Protein AF-A0A377BZ34-F1 (afdb_monomer)

Foldseek 3Di:
DDPPPDWDKDWDDDPVDIDIDTPDDPPDDDDDDDCVPVVVVVVVVVVVVVDDDDPPDDDPDDDDDPDPPPVVVVD

Nearest PDB structures (foldseek):
  2aob-assembly6_A  TM=3.243E-01  e=5.320E+00  Homo sapiens
  5juo-assembly1_Y  TM=2.282E-01  e=7.029E+00  Saccharomyces cerevisiae

Sequence (75 aa):
MNDASLTKSLSLLTPDGVTTFSSLQPGGESWSVLRARFDPWLVAEAEKEGVECIPGATVDALYEEKRQSLWRYLW

Secondary structure (DSSP, 8-state):
--------EEEEEETTEEEEEE---TT-------HHHHHHHHHHHHHHTTPPP-TT-----PPPP----GGGG--

Solvent-accessible surface area (backbone atoms only — not comparable to full-atom values): 5405 Å² total; per-residue (Å²): 142,78,82,81,74,77,62,49,74,50,74,50,79,53,100,91,47,74,51,74,51,70,60,67,57,96,86,66,90,84,82,92,75,62,57,92,61,46,52,62,51,53,51,53,54,42,41,73,76,70,46,88,81,73,83,96,68,78,88,86,76,85,87,78,82,83,71,80,67,67,73,72,76,76,114

Radius of gyration: 20.08 Å; Cα contacts (8 Å, |Δi|>4): 36; chains: 1; bounding box: 36×50×41 Å

InterPro domains:
  IPR036188 FAD/NAD(P)-binding domain superfamily [G3DSA:3.50.50.60] (35-68)
  IPR039651 Protein FixC-like [PTHR43624] (8-67)

pLDDT: mean 77.5, std 15.91, range [44.66, 97.5]

Mean predicted aligned error: 13.77 Å

Structure (mmCIF, N/CA/C/O backbone):
data_AF-A0A377BZ34-F1
#
_entry.id   AF-A0A377BZ34-F1
#
loop_
_atom_site.group_PDB
_atom_site.id
_atom_site.type_symbol
_atom_site.label_atom_id
_atom_site.label_alt_id
_atom_site.label_comp_id
_atom_site.label_asym_id
_atom_site.label_entity_id
_atom_site.label_seq_id
_atom_site.pdbx_PDB_ins_code
_atom_site.Cartn_x
_atom_site.Cartn_y
_atom_site.Cartn_z
_atom_site.occupancy
_atom_site.B_iso_or_equiv
_atom_site.auth_seq_id
_atom_site.auth_comp_id
_atom_site.auth_asym_id
_atom_site.auth_atom_id
_atom_site.pdbx_PDB_model_num
ATOM 1 N N . MET A 1 1 ? -1.303 28.486 -10.416 1.00 44.66 1 MET A N 1
ATOM 2 C CA . MET A 1 1 ? -2.122 27.438 -11.055 1.00 44.66 1 MET A CA 1
ATOM 3 C C . MET A 1 1 ? -1.171 26.607 -11.884 1.00 44.66 1 MET A C 1
ATOM 5 O O . MET A 1 1 ? -0.607 27.173 -12.800 1.00 44.66 1 MET A O 1
ATOM 9 N N . ASN A 1 2 ? -0.901 25.367 -11.487 1.00 44.75 2 ASN A N 1
ATOM 10 C CA . ASN A 1 2 ? -0.468 24.285 -12.369 1.00 44.75 2 ASN A CA 1
ATOM 11 C C . ASN A 1 2 ? -0.846 23.008 -11.627 1.00 44.75 2 ASN A C 1
ATOM 13 O O . ASN A 1 2 ? -0.217 22.622 -10.645 1.00 44.75 2 ASN A O 1
ATOM 17 N N . ASP A 1 3 ? -2.001 22.499 -12.035 1.00 47.62 3 ASP A N 1
ATOM 18 C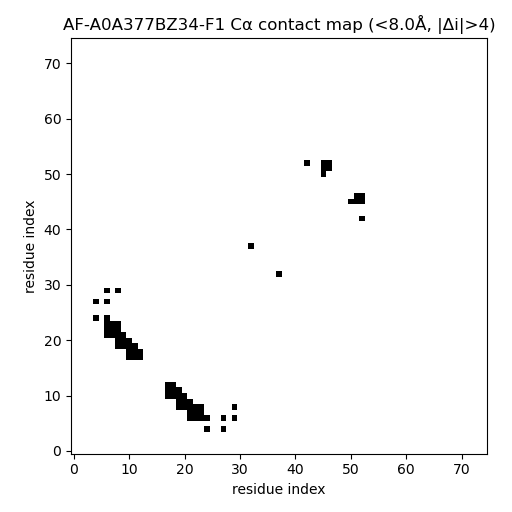 CA . ASP A 1 3 ? -2.545 21.195 -11.706 1.00 47.62 3 ASP A CA 1
ATOM 19 C C . ASP A 1 3 ? -1.436 20.151 -11.882 1.00 47.62 3 ASP A C 1
ATOM 21 O O . ASP A 1 3 ? -0.935 19.950 -12.990 1.00 47.62 3 ASP A O 1
ATOM 25 N N . ALA A 1 4 ? -0.987 19.554 -10.776 1.00 51.84 4 ALA A N 1
ATOM 26 C CA . ALA A 1 4 ? -0.158 18.363 -10.810 1.00 51.84 4 ALA A CA 1
ATOM 27 C C . ALA A 1 4 ? -1.041 17.238 -11.354 1.00 51.84 4 ALA A C 1
ATOM 29 O O . ALA A 1 4 ? -1.635 16.473 -10.595 1.00 51.84 4 ALA A O 1
ATOM 30 N N . SER A 1 5 ? -1.175 17.200 -12.679 1.00 55.78 5 SER A N 1
ATOM 31 C CA . SER A 1 5 ? -2.050 16.283 -13.385 1.00 55.78 5 SER A CA 1
ATOM 32 C C . SER A 1 5 ? -1.619 14.858 -13.053 1.00 55.78 5 SER A C 1
ATOM 34 O O . SER A 1 5 ? -0.595 14.368 -13.540 1.00 55.78 5 SER A O 1
ATOM 36 N N . LEU A 1 6 ? -2.370 14.211 -12.166 1.00 58.47 6 LEU A N 1
ATOM 37 C CA . LEU A 1 6 ? -2.057 12.886 -11.652 1.00 58.47 6 LEU A CA 1
ATOM 38 C C . LEU A 1 6 ? -2.185 11.870 -12.790 1.00 58.47 6 LEU A C 1
ATOM 40 O O . LEU A 1 6 ? -3.269 11.359 -13.068 1.00 58.47 6 LEU A O 1
ATOM 44 N N . THR A 1 7 ? -1.068 11.569 -13.443 1.00 59.19 7 THR A N 1
ATOM 45 C CA . THR A 1 7 ? -0.968 10.445 -14.370 1.00 59.19 7 THR A CA 1
ATOM 46 C C . THR A 1 7 ? -1.108 9.155 -13.569 1.00 59.19 7 THR A C 1
ATOM 48 O O . THR A 1 7 ? -0.314 8.895 -12.666 1.00 59.19 7 THR A O 1
ATOM 51 N N . LYS A 1 8 ? -2.128 8.346 -13.873 1.00 61.19 8 LYS A N 1
ATOM 52 C CA . LYS A 1 8 ? -2.347 7.041 -13.242 1.00 61.19 8 LYS A CA 1
ATOM 53 C C . LYS A 1 8 ? -2.375 5.955 -14.309 1.00 61.19 8 LYS A C 1
ATOM 55 O O . LYS A 1 8 ? -3.220 5.972 -15.202 1.00 61.19 8 LYS A O 1
ATOM 60 N N . SER A 1 9 ? -1.464 4.996 -14.196 1.00 70.19 9 SER A N 1
ATOM 61 C CA . SER A 1 9 ? -1.471 3.764 -14.979 1.00 70.19 9 SER A CA 1
ATOM 62 C C . SER A 1 9 ? -1.744 2.578 -14.052 1.00 70.19 9 SER A C 1
ATOM 64 O O . SER A 1 9 ? -1.150 2.440 -12.984 1.00 70.19 9 SER A O 1
ATOM 66 N N . LEU A 1 10 ? -2.689 1.726 -14.443 1.00 71.56 10 LEU A N 1
ATOM 67 C CA . LEU A 1 10 ? -3.050 0.501 -13.742 1.00 71.56 10 LEU A CA 1
ATOM 68 C C . LEU A 1 10 ? -2.867 -0.664 -14.707 1.00 71.56 10 LEU A C 1
ATOM 70 O O . LEU A 1 10 ? -3.564 -0.753 -15.714 1.00 71.56 10 LEU A O 1
ATOM 74 N N . SER A 1 11 ? -1.934 -1.557 -14.393 1.00 76.62 11 SER A N 1
ATOM 75 C CA . SER A 1 11 ? -1.744 -2.798 -15.144 1.00 76.62 11 SER A CA 1
ATOM 76 C C . SER A 1 11 ? -2.230 -3.978 -14.317 1.00 76.62 11 SER A C 1
ATOM 78 O O . SER A 1 11 ? -1.780 -4.173 -13.188 1.00 76.62 11 SER A O 1
ATOM 80 N N . LEU A 1 12 ? -3.146 -4.755 -14.888 1.00 79.81 12 LEU A N 1
ATOM 81 C CA . LEU A 1 12 ? -3.620 -6.023 -14.354 1.00 79.81 12 LEU A CA 1
ATOM 82 C C . LEU A 1 12 ? -2.947 -7.152 -15.132 1.00 79.81 12 LEU A C 1
ATOM 84 O O . LEU A 1 12 ? -3.075 -7.246 -16.354 1.00 79.81 12 LEU A O 1
ATOM 88 N N . LEU A 1 13 ? -2.214 -7.989 -14.403 1.00 81.94 13 LEU A N 1
ATOM 89 C CA . LEU A 1 13 ? -1.564 -9.191 -14.910 1.00 81.94 13 LEU A CA 1
ATOM 90 C C . LEU A 1 13 ? -2.394 -10.411 -14.513 1.00 81.94 13 LEU A C 1
ATOM 92 O O . LEU A 1 13 ? -2.700 -10.606 -13.338 1.00 81.94 13 LEU A O 1
ATOM 96 N N . THR A 1 14 ? -2.722 -11.233 -15.501 1.00 80.62 14 THR A N 1
ATOM 97 C CA . THR A 1 14 ? -3.336 -12.557 -15.349 1.00 80.62 14 THR A CA 1
ATOM 98 C C . THR A 1 14 ? -2.428 -13.599 -16.013 1.00 80.62 14 THR A C 1
ATOM 100 O O . THR A 1 14 ? -1.579 -13.213 -16.820 1.00 80.62 14 THR A O 1
ATOM 103 N N . PRO A 1 15 ? -2.569 -14.905 -15.716 1.00 84.12 15 PRO A N 1
ATOM 104 C CA . PRO A 1 15 ? -1.781 -15.945 -16.386 1.00 84.12 15 PRO A CA 1
ATOM 105 C C . PRO A 1 15 ? -1.878 -15.902 -17.918 1.00 84.12 15 PRO A C 1
ATOM 107 O O . PRO A 1 15 ? -0.895 -16.181 -18.598 1.00 84.12 15 PRO A O 1
ATOM 110 N N . ASP A 1 16 ? -3.034 -15.489 -18.445 1.00 85.00 16 ASP A N 1
ATOM 111 C CA . ASP A 1 16 ? -3.341 -15.523 -19.878 1.00 85.00 16 ASP A CA 1
ATOM 112 C C . ASP A 1 16 ? -3.148 -14.169 -20.582 1.00 85.00 16 ASP A C 1
ATOM 114 O O . ASP A 1 16 ? -3.363 -14.057 -21.790 1.00 85.00 16 ASP A O 1
ATOM 118 N N . GLY A 1 17 ? -2.737 -13.120 -19.862 1.00 68.75 17 GLY A N 1
ATOM 119 C CA . GLY A 1 17 ? -2.500 -11.823 -20.486 1.00 68.75 17 GLY A CA 1
ATOM 120 C C . GLY A 1 17 ? -2.348 -10.642 -19.538 1.00 68.75 17 GLY A C 1
ATOM 121 O O . GLY A 1 17 ? -2.487 -10.742 -18.316 1.00 68.75 17 GLY A O 1
ATOM 122 N N . VAL A 1 18 ? -2.076 -9.486 -20.143 1.00 83.00 18 VAL A N 1
ATOM 123 C CA . VAL A 1 18 ? -1.899 -8.202 -19.458 1.00 83.00 18 VAL A CA 1
ATOM 124 C C . VAL A 1 18 ? -2.880 -7.192 -20.025 1.00 83.00 18 VAL A C 1
ATOM 126 O O . VAL A 1 18 ? -2.940 -6.996 -21.236 1.00 83.00 18 VAL A O 1
ATOM 129 N N . THR A 1 19 ? -3.626 -6.529 -19.145 1.00 74.31 19 THR A N 1
ATOM 130 C CA . THR A 1 19 ? -4.456 -5.375 -19.503 1.00 74.31 19 THR A CA 1
ATOM 131 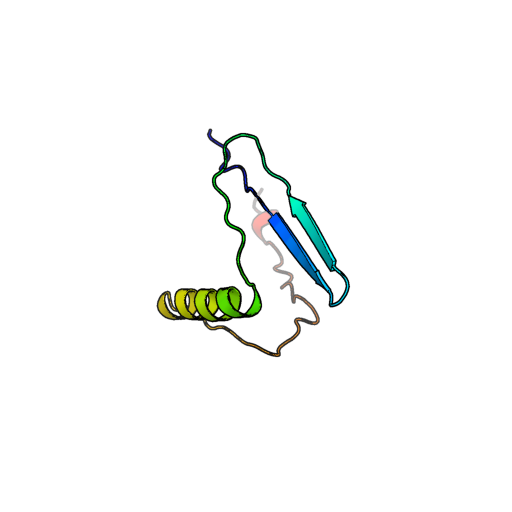C C . THR A 1 19 ? -3.930 -4.146 -18.782 1.00 74.31 19 THR A C 1
ATOM 133 O O . THR A 1 19 ? -3.881 -4.116 -17.552 1.00 74.31 19 THR A O 1
ATOM 136 N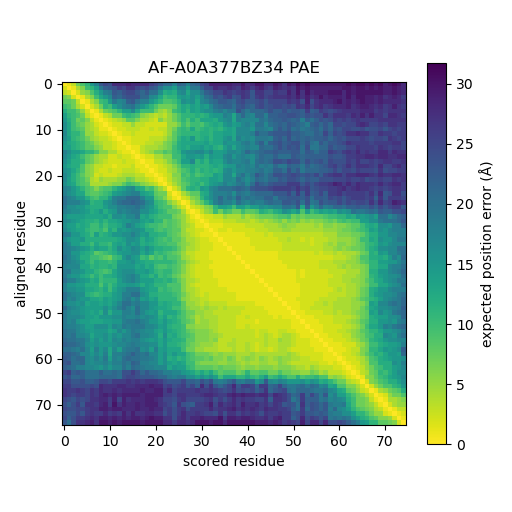 N . THR A 1 20 ? -3.557 -3.120 -19.542 1.00 74.38 20 THR A N 1
ATOM 137 C CA . THR A 1 20 ? -3.091 -1.842 -19.000 1.00 74.38 20 THR A CA 1
ATOM 138 C C . THR A 1 20 ? -4.109 -0.755 -19.304 1.00 74.38 20 THR A C 1
ATOM 140 O O . THR A 1 20 ? -4.399 -0.465 -20.461 1.00 74.38 20 THR A O 1
ATOM 143 N N . PHE A 1 21 ? -4.632 -0.132 -18.253 1.00 69.75 21 PHE A N 1
ATOM 144 C CA . PHE A 1 21 ? -5.389 1.110 -18.328 1.00 69.75 21 PHE A CA 1
ATOM 145 C C . PHE A 1 21 ? -4.461 2.278 -17.990 1.00 69.75 21 PHE A C 1
ATOM 147 O O . PHE A 1 21 ? -3.701 2.209 -17.024 1.00 69.75 21 PHE A O 1
ATOM 154 N N . SER A 1 22 ? -4.515 3.358 -18.766 1.00 67.44 22 SER A N 1
ATOM 155 C CA . SER A 1 22 ? -3.694 4.545 -18.528 1.00 67.44 22 SER A CA 1
ATOM 156 C C . SER A 1 22 ? -4.511 5.816 -18.706 1.00 67.44 22 SER A C 1
ATOM 158 O O . SER A 1 22 ? -5.131 6.013 -19.747 1.00 67.44 22 SER A O 1
ATOM 160 N N . SER A 1 23 ? -4.493 6.684 -17.693 1.00 66.31 23 SER A N 1
ATOM 161 C CA . SER A 1 23 ? -5.118 8.009 -17.720 1.00 66.31 23 SER A CA 1
ATOM 162 C C . SER A 1 23 ? -4.124 9.117 -18.096 1.00 66.31 23 SER A C 1
ATOM 164 O O . SER A 1 23 ? -4.280 10.250 -17.639 1.00 66.31 23 SER A O 1
ATOM 166 N N . LEU A 1 24 ? -3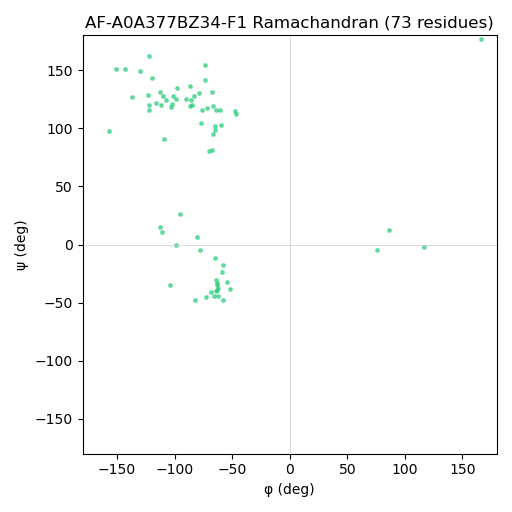.063 8.783 -18.846 1.00 61.53 24 LEU A N 1
ATOM 167 C CA . LEU A 1 24 ? -2.012 9.717 -19.263 1.00 61.53 24 LEU A CA 1
ATOM 168 C C . LEU A 1 24 ? -2.616 11.006 -19.834 1.00 61.53 24 LEU A C 1
ATOM 170 O O . LEU A 1 24 ? -3.243 10.998 -20.892 1.00 61.53 24 LEU A O 1
ATOM 174 N N . GLN A 1 25 ? -2.377 12.119 -19.142 1.00 55.94 25 GLN A N 1
ATOM 175 C CA . GLN A 1 25 ? -2.388 13.429 -19.781 1.00 55.94 25 GLN A CA 1
ATOM 176 C C . GLN A 1 25 ? -1.106 13.529 -20.626 1.00 55.94 25 GLN A C 1
ATOM 178 O O . GLN A 1 25 ? -0.063 13.010 -20.208 1.00 55.94 25 GLN A O 1
ATOM 183 N N . PRO A 1 26 ? -1.143 14.139 -21.821 1.00 52.22 26 PRO A N 1
ATOM 184 C CA . PRO A 1 26 ? 0.034 14.224 -22.677 1.00 52.22 26 PRO A CA 1
ATOM 185 C C . PRO A 1 26 ? 1.161 14.987 -21.959 1.00 52.22 26 PRO A C 1
ATOM 187 O O . PRO A 1 26 ? 1.019 16.171 -21.669 1.00 52.22 26 PRO A O 1
ATOM 190 N N . GLY A 1 27 ? 2.276 14.301 -21.671 1.00 56.84 27 GLY A N 1
ATOM 191 C CA . GLY A 1 27 ? 3.508 14.908 -21.141 1.00 56.84 27 GLY A CA 1
ATOM 192 C C . GLY A 1 27 ? 3.954 14.478 -19.737 1.00 56.84 27 GLY A C 1
ATOM 193 O O . GLY A 1 27 ? 5.008 14.926 -19.299 1.00 56.84 27 GLY A O 1
ATOM 194 N N . GLY A 1 28 ? 3.211 13.618 -19.033 1.00 60.47 28 GLY A N 1
ATOM 195 C CA . GLY A 1 28 ? 3.655 13.064 -17.746 1.00 60.47 28 GLY A CA 1
ATOM 196 C C . GLY A 1 28 ? 4.585 11.856 -17.909 1.00 60.47 28 GLY A C 1
ATOM 197 O O . GLY A 1 28 ? 4.226 10.894 -18.590 1.00 60.47 28 GLY A O 1
ATOM 198 N N . GLU A 1 29 ? 5.757 11.869 -17.265 1.00 68.31 29 GLU A N 1
ATOM 199 C CA . GLU A 1 29 ? 6.597 10.669 -17.160 1.00 68.31 29 GLU A CA 1
ATOM 200 C C . GLU A 1 29 ? 5.905 9.625 -16.272 1.00 68.31 29 GLU A C 1
ATOM 202 O O . GLU A 1 29 ? 5.405 9.929 -15.188 1.00 68.31 29 GLU A O 1
ATOM 207 N N . SER A 1 30 ? 5.841 8.382 -16.747 1.00 72.06 30 SER A N 1
ATOM 208 C CA . SER A 1 30 ? 5.284 7.261 -15.989 1.00 72.06 30 SER A CA 1
ATOM 209 C C . SER A 1 30 ? 6.081 5.992 -16.255 1.00 72.06 30 SER A C 1
ATOM 211 O O . SER A 1 30 ? 6.652 5.815 -17.334 1.00 72.06 30 SER A O 1
ATOM 213 N N . TRP A 1 31 ? 6.112 5.099 -15.267 1.00 77.19 31 TRP A N 1
ATOM 214 C CA . TRP A 1 31 ? 6.871 3.854 -15.328 1.00 77.19 31 TRP A CA 1
ATOM 215 C C . TRP A 1 31 ? 5.954 2.646 -15.191 1.00 77.19 31 TRP A C 1
ATOM 217 O O . TRP A 1 31 ? 4.991 2.650 -14.425 1.00 77.19 31 TRP A O 1
ATOM 227 N N . SER A 1 32 ? 6.285 1.585 -15.923 1.00 79.38 32 SER A N 1
ATOM 228 C CA . SER A 1 32 ? 5.704 0.262 -15.698 1.00 79.38 32 SER A CA 1
ATOM 229 C C . SER A 1 32 ? 6.515 -0.455 -14.622 1.00 79.38 32 SER A C 1
ATOM 231 O O . SER A 1 32 ? 7.729 -0.596 -14.762 1.00 79.38 32 SER A O 1
ATOM 233 N N . VAL A 1 33 ? 5.858 -0.910 -13.552 1.00 82.00 33 VAL A N 1
ATOM 234 C CA . VAL A 1 33 ? 6.513 -1.578 -12.416 1.00 82.00 33 VAL A CA 1
ATOM 235 C C . VAL A 1 33 ? 5.819 -2.887 -12.052 1.00 82.00 33 VAL A C 1
ATOM 237 O O . VAL A 1 33 ? 4.602 -3.029 -12.178 1.00 82.00 33 VAL A O 1
ATOM 240 N N . LEU A 1 34 ? 6.593 -3.848 -11.544 1.00 86.56 34 LEU A N 1
ATOM 241 C CA . LEU A 1 34 ? 6.049 -5.060 -10.936 1.00 86.56 34 LEU A CA 1
ATOM 242 C C . LEU A 1 34 ? 5.542 -4.729 -9.532 1.00 86.56 34 LEU A C 1
ATOM 244 O O . LEU A 1 34 ? 6.337 -4.607 -8.601 1.00 86.56 34 LEU A O 1
ATOM 248 N N . ARG A 1 35 ? 4.219 -4.625 -9.371 1.00 87.38 35 ARG A N 1
ATOM 249 C CA . ARG A 1 35 ? 3.553 -4.297 -8.094 1.00 87.38 35 ARG A CA 1
ATOM 250 C C . ARG A 1 35 ? 3.994 -5.195 -6.936 1.00 87.38 35 ARG A C 1
ATOM 252 O O . ARG A 1 35 ? 4.277 -4.697 -5.858 1.00 87.38 35 ARG A O 1
ATOM 259 N N . ALA A 1 36 ? 4.198 -6.487 -7.202 1.00 86.62 36 ALA A N 1
ATOM 260 C CA . ALA A 1 36 ? 4.693 -7.450 -6.213 1.00 86.62 36 ALA A CA 1
ATOM 261 C C . ALA A 1 36 ? 6.070 -7.087 -5.611 1.00 86.62 36 ALA A C 1
ATOM 263 O O . ALA A 1 36 ? 6.399 -7.546 -4.523 1.00 86.62 36 ALA A O 1
ATOM 264 N N . ARG A 1 37 ? 6.883 -6.286 -6.313 1.00 89.56 37 ARG A N 1
ATOM 265 C CA . ARG A 1 37 ? 8.182 -5.785 -5.828 1.00 89.56 37 ARG A CA 1
ATOM 266 C C . ARG A 1 37 ? 8.112 -4.322 -5.401 1.00 89.56 37 ARG A C 1
ATOM 268 O O . ARG A 1 37 ? 8.803 -3.931 -4.469 1.00 89.56 37 ARG A O 1
ATOM 275 N N . PHE A 1 38 ? 7.301 -3.531 -6.097 1.00 91.25 38 PHE A N 1
ATOM 276 C CA . PHE A 1 38 ? 7.164 -2.101 -5.859 1.00 91.25 38 PHE A CA 1
ATOM 277 C C . PHE A 1 38 ? 6.397 -1.792 -4.571 1.00 91.25 38 PHE A C 1
ATOM 279 O O . PHE A 1 38 ? 6.863 -0.970 -3.792 1.00 91.25 38 PHE A O 1
ATOM 286 N N . ASP A 1 39 ? 5.274 -2.468 -4.313 1.00 91.31 39 ASP A N 1
ATOM 287 C CA . ASP A 1 39 ? 4.422 -2.159 -3.159 1.00 91.31 39 ASP A CA 1
ATOM 288 C C . ASP A 1 39 ? 5.155 -2.376 -1.822 1.00 91.31 39 ASP A C 1
ATOM 290 O O . ASP A 1 39 ? 5.115 -1.468 -0.992 1.00 91.31 39 ASP A O 1
ATOM 294 N N . PRO A 1 40 ? 5.906 -3.483 -1.606 1.00 94.12 40 PRO A N 1
ATOM 295 C CA . PRO A 1 40 ? 6.701 -3.640 -0.386 1.00 94.12 40 PRO A CA 1
ATOM 296 C C . PRO A 1 40 ? 7.795 -2.578 -0.226 1.00 94.12 40 PRO A C 1
ATOM 298 O O . PRO A 1 40 ? 8.050 -2.123 0.884 1.00 94.12 40 PRO A O 1
ATOM 301 N N . TRP A 1 41 ? 8.439 -2.166 -1.325 1.00 95.00 41 TRP A N 1
ATOM 302 C CA . TRP A 1 41 ? 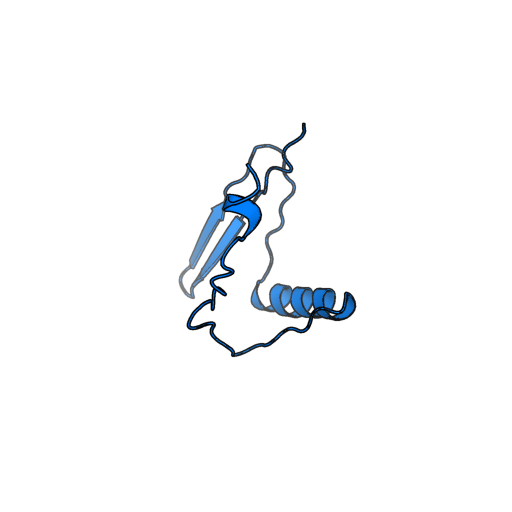9.437 -1.095 -1.281 1.00 95.00 41 TRP A CA 1
ATOM 303 C C . TRP A 1 41 ? 8.799 0.246 -0.904 1.00 95.00 41 TRP A C 1
ATOM 305 O O . TRP A 1 41 ? 9.326 0.951 -0.050 1.00 95.00 41 TRP A O 1
ATOM 315 N N . LEU A 1 42 ? 7.643 0.574 -1.488 1.00 94.75 42 LEU A N 1
ATOM 316 C CA . LEU A 1 42 ? 6.938 1.824 -1.215 1.00 94.75 42 LEU A CA 1
ATOM 317 C C . LEU A 1 42 ? 6.467 1.906 0.244 1.00 94.75 42 LEU A C 1
ATOM 319 O O . LEU A 1 42 ? 6.582 2.961 0.862 1.00 94.75 42 LEU A O 1
ATOM 323 N N . VAL A 1 43 ? 5.975 0.793 0.798 1.00 95.56 43 VAL A N 1
ATOM 324 C CA . VAL A 1 43 ? 5.642 0.677 2.226 1.00 95.56 43 VAL A CA 1
ATOM 325 C C . VAL A 1 43 ? 6.871 0.964 3.090 1.00 95.56 43 VAL A C 1
ATOM 327 O O . VAL A 1 43 ? 6.796 1.801 3.983 1.00 95.56 43 VAL A O 1
ATOM 330 N N . ALA A 1 44 ? 8.017 0.355 2.772 1.00 96.06 44 ALA A N 1
ATOM 331 C CA . ALA A 1 44 ? 9.256 0.582 3.514 1.00 96.06 44 ALA A CA 1
ATOM 332 C C . ALA A 1 44 ? 9.754 2.038 3.434 1.00 96.06 44 ALA A C 1
ATOM 334 O O . ALA A 1 44 ? 10.340 2.530 4.394 1.00 96.06 44 ALA A O 1
ATOM 335 N N . GLU A 1 45 ? 9.540 2.749 2.320 1.00 97.50 45 GLU A N 1
ATOM 336 C CA . GLU A 1 45 ? 9.834 4.189 2.252 1.00 97.50 45 GLU A CA 1
ATOM 337 C C . GLU A 1 45 ? 8.882 5.010 3.134 1.00 97.50 45 GLU A C 1
ATOM 339 O O . GLU A 1 45 ? 9.335 5.900 3.846 1.00 97.50 45 GLU A O 1
ATOM 344 N N . ALA A 1 46 ? 7.585 4.688 3.160 1.00 94.81 46 ALA A N 1
ATOM 345 C CA . ALA A 1 46 ? 6.628 5.374 4.031 1.00 94.81 46 ALA A CA 1
ATOM 346 C C . ALA A 1 46 ? 6.950 5.170 5.523 1.00 94.81 46 ALA A C 1
ATOM 348 O O . ALA A 1 46 ? 6.864 6.110 6.314 1.00 94.81 46 ALA A O 1
ATOM 349 N N . GLU A 1 47 ? 7.376 3.966 5.905 1.00 97.25 47 GLU A N 1
ATOM 350 C CA . GLU A 1 47 ? 7.791 3.658 7.278 1.00 97.25 47 GLU A CA 1
ATOM 351 C C . GLU A 1 47 ? 9.018 4.467 7.719 1.00 97.25 47 GLU A C 1
ATOM 353 O O . GLU A 1 47 ? 9.085 4.904 8.869 1.00 97.25 47 GLU A O 1
ATOM 358 N N . LYS A 1 48 ? 9.963 4.751 6.812 1.00 97.50 48 LYS A N 1
ATOM 359 C CA . LYS A 1 48 ? 11.104 5.640 7.106 1.00 97.50 48 LYS A CA 1
ATOM 360 C C . LYS A 1 48 ? 10.673 7.076 7.401 1.00 97.50 48 LYS A C 1
ATOM 362 O O . LYS A 1 48 ? 11.318 7.740 8.207 1.00 97.50 48 LYS A O 1
ATOM 367 N N . GLU A 1 49 ? 9.578 7.526 6.796 1.00 97.25 49 GLU A N 1
ATOM 368 C CA . GLU A 1 49 ? 8.964 8.835 7.052 1.00 97.25 49 GLU A CA 1
ATOM 369 C C . GLU A 1 49 ? 8.082 8.841 8.320 1.00 97.25 49 GLU A C 1
ATOM 371 O O . GLU A 1 49 ? 7.414 9.830 8.621 1.00 97.25 49 GLU A O 1
ATOM 376 N N . GLY A 1 50 ? 8.079 7.745 9.089 1.00 96.62 50 GLY A N 1
ATOM 377 C CA . GLY A 1 50 ? 7.361 7.626 10.358 1.00 96.62 50 GLY A CA 1
ATOM 378 C C . GLY A 1 50 ? 5.902 7.188 10.226 1.00 96.62 50 GLY A C 1
ATOM 379 O O . GLY A 1 50 ? 5.154 7.281 11.199 1.00 96.62 50 GLY A O 1
ATOM 380 N N . VAL A 1 51 ? 5.481 6.717 9.049 1.00 96.94 51 VAL A N 1
ATOM 381 C CA . VAL A 1 51 ? 4.143 6.145 8.849 1.00 96.94 51 VAL A CA 1
ATOM 382 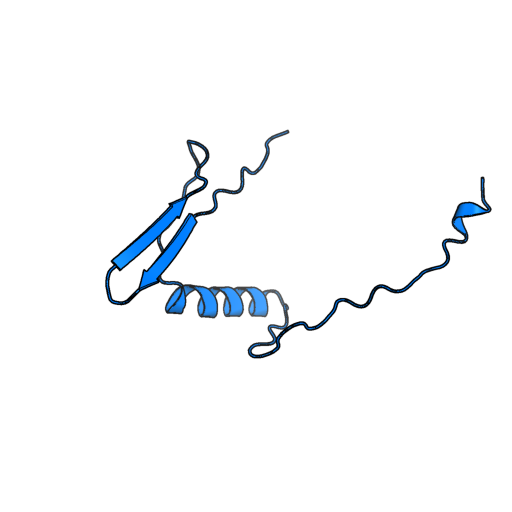C C . VAL A 1 51 ? 4.106 4.713 9.378 1.00 96.94 51 VAL A C 1
ATOM 384 O O . VAL A 1 51 ? 4.934 3.889 9.008 1.00 96.94 51 VAL A O 1
ATOM 387 N N . GLU A 1 52 ? 3.105 4.376 10.188 1.00 95.75 52 GLU A N 1
ATOM 388 C CA . GLU A 1 52 ? 2.842 2.985 10.564 1.00 95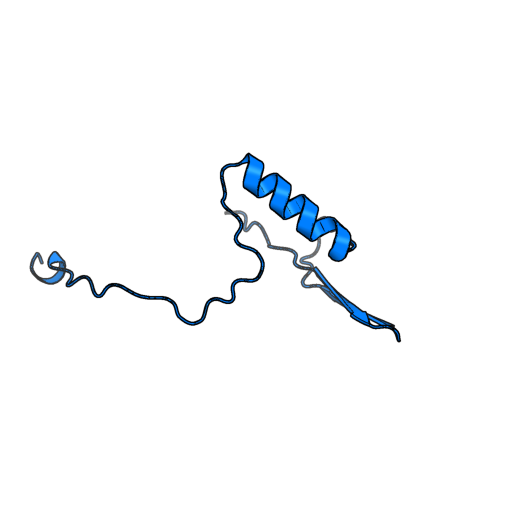.75 52 GLU A CA 1
ATOM 389 C C . GLU A 1 52 ? 1.984 2.301 9.492 1.00 95.75 52 GLU A C 1
ATOM 391 O O . GLU A 1 52 ? 0.858 2.721 9.213 1.00 95.75 52 GLU A O 1
ATOM 396 N N . CYS A 1 53 ? 2.508 1.232 8.892 1.00 92.44 53 CYS A N 1
ATOM 397 C CA . CYS A 1 53 ? 1.770 0.419 7.934 1.00 92.44 53 CYS A CA 1
ATOM 398 C C . CYS A 1 53 ? 1.196 -0.833 8.611 1.00 92.44 53 CYS A C 1
ATOM 400 O O . CYS A 1 53 ? 1.927 -1.626 9.197 1.00 92.44 53 CYS A O 1
ATOM 402 N N . ILE A 1 54 ? -0.121 -1.041 8.489 1.00 94.94 54 ILE A N 1
ATOM 403 C CA . ILE A 1 54 ? -0.831 -2.186 9.083 1.00 94.94 54 ILE A CA 1
ATOM 404 C C . ILE A 1 54 ? -1.277 -3.146 7.965 1.00 94.94 54 ILE A C 1
ATOM 406 O O . ILE A 1 54 ? -2.365 -2.980 7.404 1.00 94.94 54 ILE A O 1
ATOM 410 N N . PRO A 1 55 ? -0.455 -4.146 7.591 1.00 90.50 55 PRO A N 1
ATOM 411 C CA . PRO A 1 55 ? -0.828 -5.121 6.572 1.00 90.50 55 PRO A CA 1
ATOM 412 C C . PRO A 1 55 ? -1.866 -6.121 7.101 1.00 90.50 55 PRO A C 1
ATOM 414 O O . PRO A 1 55 ? -1.942 -6.406 8.293 1.00 90.50 55 PRO A O 1
ATOM 417 N N . GLY A 1 56 ? -2.665 -6.693 6.198 1.00 91.50 56 GLY A N 1
ATOM 418 C CA . GLY A 1 56 ? -3.648 -7.734 6.535 1.00 91.50 56 GLY A CA 1
ATOM 419 C C . GLY A 1 56 ? -4.915 -7.235 7.242 1.00 91.50 56 GLY A C 1
ATOM 420 O O . GLY A 1 56 ? -5.840 -8.020 7.439 1.00 91.50 56 GLY A O 1
ATOM 421 N N . ALA A 1 57 ? -4.999 -5.946 7.577 1.00 93.56 57 ALA A N 1
ATOM 422 C CA . ALA A 1 57 ? -6.217 -5.322 8.076 1.00 93.56 57 ALA A CA 1
ATOM 423 C C . ALA A 1 57 ? -7.100 -4.838 6.914 1.00 93.56 57 ALA A C 1
ATOM 425 O O . ALA A 1 57 ? -6.620 -4.232 5.958 1.00 93.56 57 ALA A O 1
ATOM 426 N N . THR A 1 58 ? -8.406 -5.085 7.013 1.00 94.69 58 THR A N 1
ATOM 427 C CA . THR A 1 58 ? -9.416 -4.510 6.113 1.00 94.69 58 THR A CA 1
ATOM 428 C C . THR A 1 58 ? -10.242 -3.503 6.902 1.00 94.69 58 THR A C 1
ATOM 430 O O . THR A 1 58 ? -10.735 -3.824 7.981 1.00 94.69 58 THR A O 1
ATOM 433 N N . VAL A 1 59 ? -10.372 -2.280 6.386 1.00 92.25 59 VAL A N 1
ATOM 434 C CA . VAL A 1 59 ? -11.183 -1.232 7.020 1.00 92.25 59 VAL A CA 1
ATOM 435 C C . VAL A 1 59 ? -12.659 -1.530 6.763 1.00 92.25 59 VAL A C 1
ATOM 437 O O . VAL A 1 59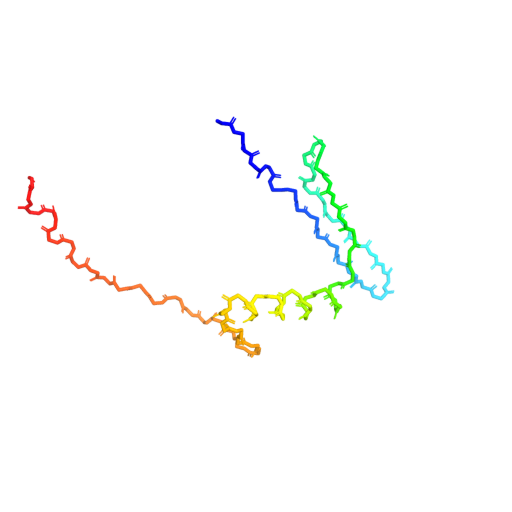 ? -13.092 -1.524 5.614 1.00 92.25 59 VAL A O 1
ATOM 440 N N . ASP A 1 60 ? -13.413 -1.794 7.830 1.00 94.69 60 ASP A N 1
ATOM 441 C CA . ASP A 1 60 ? -14.842 -2.137 7.764 1.00 94.69 60 ASP A CA 1
ATOM 442 C C . ASP A 1 60 ? -15.732 -0.888 7.648 1.00 94.69 60 ASP A C 1
ATOM 444 O O . ASP A 1 60 ? -16.586 -0.785 6.769 1.00 94.69 60 ASP A O 1
ATOM 448 N N . ALA A 1 61 ? -15.483 0.114 8.493 1.00 93.44 61 ALA A N 1
ATOM 449 C CA . ALA A 1 61 ? -16.204 1.379 8.478 1.00 93.44 61 ALA A CA 1
ATOM 450 C C . ALA A 1 61 ? -15.322 2.530 8.978 1.00 93.44 61 ALA A C 1
ATOM 452 O O . ALA A 1 61 ? -14.437 2.342 9.814 1.00 93.44 61 ALA A O 1
ATOM 453 N N . LEU A 1 62 ? -15.599 3.742 8.489 1.00 90.50 62 LEU A N 1
ATOM 454 C CA . LEU A 1 62 ? -15.036 4.973 9.035 1.00 90.50 62 LEU A CA 1
ATOM 455 C C . LEU A 1 62 ? -15.966 5.504 10.127 1.00 90.50 62 LEU A C 1
ATOM 457 O O . LEU A 1 62 ? -17.152 5.727 9.884 1.00 90.50 62 LEU A O 1
ATOM 461 N N . TYR A 1 63 ? -15.425 5.733 11.318 1.00 90.12 63 TYR A N 1
ATOM 462 C CA . TYR A 1 63 ? -16.169 6.381 12.389 1.00 90.12 63 TYR A CA 1
ATOM 463 C C . TYR A 1 63 ? -16.054 7.903 12.268 1.00 90.12 63 TYR A C 1
ATOM 465 O O . TYR A 1 63 ? -14.959 8.456 12.357 1.00 90.12 63 TYR A O 1
ATOM 473 N N . GLU A 1 64 ? -17.187 8.583 12.087 1.00 88.12 64 GLU A N 1
ATOM 474 C CA . GLU A 1 64 ? -17.261 10.044 12.083 1.00 88.12 64 GLU A CA 1
ATOM 475 C C . GLU A 1 64 ? -17.832 10.543 13.416 1.00 88.12 64 GLU A C 1
ATOM 477 O O . GLU A 1 64 ? -18.974 10.250 13.786 1.00 88.12 64 GLU A O 1
ATOM 482 N N . GLU A 1 65 ? -17.039 11.319 14.154 1.00 84.19 65 GLU A N 1
ATOM 483 C CA . GLU A 1 65 ? -17.517 11.966 15.370 1.00 84.19 65 GLU A CA 1
ATOM 484 C C . GLU A 1 65 ? -18.477 13.107 15.009 1.00 84.19 65 GLU A C 1
ATOM 486 O O . GLU A 1 65 ? -18.091 14.113 14.408 1.00 84.19 65 GLU A O 1
ATOM 491 N N . LYS A 1 66 ? -19.740 12.995 15.436 1.00 73.94 66 LYS A N 1
ATOM 492 C CA . LYS A 1 66 ? -20.706 14.097 15.354 1.00 73.94 66 LYS A CA 1
ATOM 493 C C . LYS A 1 66 ? -20.337 15.198 16.349 1.00 73.94 66 LYS A C 1
ATOM 495 O O . LYS A 1 66 ? -20.944 15.313 17.413 1.00 73.94 66 LYS A O 1
ATOM 500 N N . ARG A 1 67 ? -19.379 16.056 15.997 1.00 68.00 67 ARG A N 1
ATOM 501 C CA . ARG A 1 67 ? -19.178 17.319 16.714 1.00 68.00 67 ARG A CA 1
ATOM 502 C C . ARG A 1 67 ? -20.419 18.185 16.518 1.00 68.00 67 ARG A C 1
ATOM 504 O O . ARG A 1 67 ? -20.717 18.618 15.406 1.00 68.00 67 ARG A O 1
ATOM 511 N N . GLN A 1 68 ? -21.144 18.471 17.598 1.00 62.41 68 GLN A N 1
ATOM 512 C CA . GLN A 1 68 ? -22.104 19.570 17.582 1.00 62.41 68 GLN A CA 1
ATOM 513 C C . GLN A 1 68 ? -21.311 20.868 17.401 1.00 62.41 68 GLN A C 1
ATOM 515 O O . GLN A 1 68 ? -20.679 21.360 18.333 1.00 62.41 68 GLN A O 1
ATOM 520 N N . SER A 1 69 ? -21.299 21.407 16.182 1.00 65.44 69 SER A N 1
ATOM 521 C CA . SER A 1 69 ? -20.721 22.722 15.915 1.00 65.44 69 SER A CA 1
ATOM 522 C C . SER A 1 69 ? -21.530 23.791 16.648 1.00 65.44 69 SER A C 1
ATOM 524 O O . SER A 1 69 ? -22.549 24.265 16.148 1.00 65.44 69 SER A O 1
ATOM 526 N N . LEU A 1 70 ? -21.041 24.213 17.817 1.00 63.19 70 LEU A N 1
ATOM 527 C CA . LEU A 1 70 ? -21.534 25.400 18.527 1.00 63.19 70 LEU A CA 1
ATOM 528 C C . LEU A 1 70 ? -21.273 26.699 17.740 1.00 63.19 70 LEU A C 1
ATOM 530 O O . LEU A 1 70 ? -21.886 27.723 18.020 1.00 63.19 70 LEU A O 1
ATOM 534 N N . TRP A 1 71 ? -20.449 26.634 16.688 1.00 61.44 71 TRP A N 1
ATOM 535 C CA . TRP A 1 71 ? -20.222 27.712 15.721 1.00 61.44 71 TRP A CA 1
ATOM 536 C C . TRP A 1 71 ? -21.493 28.19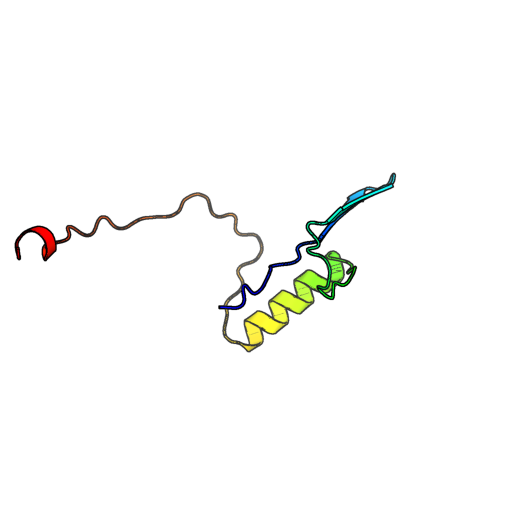0 15.004 1.00 61.44 71 TRP A C 1
ATOM 538 O O . TRP A 1 71 ? -21.499 29.289 14.464 1.00 61.44 71 TRP A O 1
ATOM 548 N N . ARG A 1 72 ? -22.585 27.408 15.020 1.00 60.91 72 ARG A N 1
ATOM 549 C CA . ARG A 1 72 ? -23.875 27.807 14.431 1.00 60.91 72 ARG A CA 1
ATOM 550 C C . ARG A 1 72 ? -24.690 28.780 15.303 1.00 60.91 72 ARG A C 1
ATOM 552 O O . ARG A 1 72 ? -25.737 29.226 14.861 1.00 60.91 72 ARG A O 1
ATOM 559 N N . TYR A 1 73 ? -24.228 29.098 16.516 1.00 57.69 73 TYR A N 1
ATOM 560 C CA . TYR A 1 73 ? -24.878 30.049 17.435 1.00 57.69 73 TYR A CA 1
ATOM 561 C C . TYR A 1 73 ? -24.076 31.347 17.637 1.00 57.69 73 TYR A C 1
ATOM 563 O O . TYR A 1 73 ? -24.386 32.123 18.537 1.00 57.69 73 TYR A O 1
ATOM 571 N N . LEU A 1 74 ? -23.032 31.572 16.829 1.00 57.53 74 LEU A N 1
ATOM 572 C CA . LEU A 1 74 ? -22.177 32.767 16.885 1.00 57.53 74 LEU A CA 1
ATOM 573 C C . LEU A 1 74 ? -22.309 33.682 15.649 1.00 57.53 74 LEU A C 1
ATOM 575 O O . LEU A 1 74 ? -21.485 34.579 15.476 1.00 57.53 74 LEU A O 1
ATOM 579 N N . TRP A 1 75 ? -23.349 33.499 14.827 1.00 45.94 75 TRP A N 1
ATOM 580 C CA . TRP A 1 75 ? -23.837 34.511 13.884 1.00 45.94 75 TRP A CA 1
ATOM 581 C C . TRP A 1 75 ? -25.358 34.443 13.759 1.00 45.94 75 TRP A C 1
ATOM 583 O O . TRP A 1 75 ? -25.860 33.339 13.443 1.00 45.94 75 TRP A O 1
#

Organism: Escherichia coli (NCBI:txid562)